Protein AF-A0A0B4F168-F1 (afdb_monomer)

Organism: Metarhizium anisopliae (strain ARSEF 549) (NCBI:txid3151832)

Solvent-accessible surface area (backbone atoms only — not comparable to full-atom values): 7656 Å² total; per-residue (Å²): 138,87,85,90,76,86,87,81,86,78,84,80,88,76,85,82,78,76,73,80,72,74,78,77,75,78,74,79,82,76,88,65,94,67,92,62,85,81,68,78,79,79,70,88,75,77,92,62,98,45,73,67,59,47,49,50,52,53,45,51,56,35,46,78,57,78,37,42,68,30,86,70,50,64,49,74,68,39,77,58,96,86,42,80,39,53,86,48,70,44,70,39,82,37,88,56,87,76,77,79,82,82,73,76,75,90,125

Mean predicted aligned error: 16.44 Å

Sequence (107 aa):
MDICRLFNSRSPSPGRATTATAATAANDPTDDDYTGATIPQLPPSPLFDTYNDLFAFLRNFHLSNGAAIVKASSSSRRDIGGIIQPSYIVFKCGRGPRRPSQSSGLR

Radius of gyration: 24.17 Å; Cα contacts (8 Å, |Δi|>4): 64; chains: 1; bounding box: 45×52×86 Å

pLDDT: mean 71.55, std 18.95, range [37.16, 92.31]

Structure (mmCIF, N/CA/C/O backbone):
data_AF-A0A0B4F168-F1
#
_entry.id   AF-A0A0B4F168-F1
#
loop_
_atom_site.group_PDB
_atom_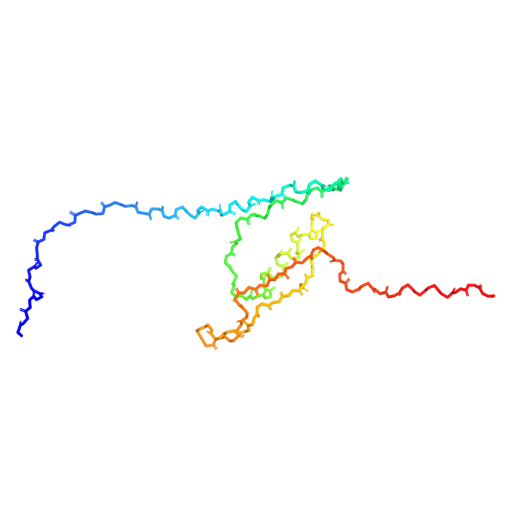site.id
_atom_site.type_symbol
_atom_site.label_atom_id
_atom_site.label_alt_id
_atom_site.label_comp_id
_atom_site.label_asym_id
_atom_site.label_entity_id
_atom_site.label_seq_id
_atom_site.pdbx_PDB_ins_code
_atom_site.Cartn_x
_atom_site.Cartn_y
_atom_site.Cartn_z
_atom_site.occupancy
_atom_site.B_iso_or_equiv
_atom_site.auth_seq_id
_atom_site.auth_comp_id
_atom_site.auth_asym_id
_atom_site.auth_atom_id
_atom_site.pdbx_PDB_model_num
ATOM 1 N N . MET A 1 1 ? 21.411 4.069 -51.255 1.00 37.44 1 MET A N 1
ATOM 2 C CA . MET A 1 1 ? 21.653 5.503 -51.504 1.00 37.44 1 MET A CA 1
ATOM 3 C C . MET A 1 1 ? 20.458 6.271 -50.960 1.00 37.44 1 MET A C 1
ATOM 5 O O . MET A 1 1 ? 19.330 5.964 -51.322 1.00 37.44 1 MET A O 1
ATOM 9 N N . ASP A 1 2 ? 20.745 7.139 -49.997 1.00 42.91 2 ASP A N 1
ATOM 10 C CA . ASP A 1 2 ? 19.906 7.738 -48.953 1.00 42.91 2 ASP A CA 1
ATOM 11 C C . ASP A 1 2 ? 18.687 8.573 -49.383 1.00 42.91 2 ASP A C 1
ATOM 13 O O . ASP A 1 2 ? 18.796 9.478 -50.204 1.00 42.91 2 ASP A O 1
ATOM 17 N N . ILE A 1 3 ? 17.550 8.350 -48.707 1.00 51.88 3 ILE A N 1
ATOM 18 C CA . ILE A 1 3 ? 16.282 9.101 -48.863 1.00 51.88 3 ILE A CA 1
ATOM 19 C C . ILE A 1 3 ? 16.059 10.079 -47.676 1.00 51.88 3 ILE A C 1
ATOM 21 O O . ILE A 1 3 ? 15.050 10.769 -47.573 1.00 51.88 3 ILE A O 1
ATOM 25 N N . CYS A 1 4 ? 17.018 10.206 -46.757 1.00 43.81 4 CYS A N 1
ATOM 26 C CA . CYS A 1 4 ? 16.775 10.792 -45.431 1.00 43.81 4 CYS A CA 1
ATOM 27 C C . CYS A 1 4 ? 17.026 12.310 -45.294 1.00 43.81 4 CYS A C 1
ATOM 29 O O . CYS A 1 4 ? 17.378 12.759 -44.204 1.00 43.81 4 CYS A O 1
ATOM 31 N N . ARG A 1 5 ? 16.885 13.135 -46.345 1.00 52.72 5 ARG A N 1
ATOM 32 C CA . ARG A 1 5 ? 17.271 14.567 -46.263 1.00 52.72 5 ARG A CA 1
ATOM 33 C C . ARG A 1 5 ? 16.283 15.633 -46.738 1.00 52.72 5 ARG A C 1
ATOM 35 O O . ARG A 1 5 ? 16.702 16.770 -46.926 1.00 52.72 5 ARG A O 1
ATOM 42 N N . LEU A 1 6 ? 14.979 15.369 -46.806 1.00 50.22 6 LEU A N 1
ATOM 43 C CA . LEU A 1 6 ? 14.006 16.464 -46.972 1.00 50.22 6 LEU A CA 1
ATOM 44 C C . LEU A 1 6 ? 13.433 16.936 -45.628 1.00 50.22 6 LEU A C 1
ATOM 46 O O . LEU A 1 6 ? 12.268 16.755 -45.292 1.00 50.22 6 LEU A O 1
ATOM 50 N N . PHE A 1 7 ? 14.320 17.546 -44.847 1.00 47.38 7 PHE A N 1
ATOM 51 C CA . PHE A 1 7 ? 14.026 18.253 -43.609 1.00 47.38 7 PHE A CA 1
ATOM 52 C C . PHE A 1 7 ? 13.508 19.657 -43.956 1.00 47.38 7 PHE A C 1
ATOM 54 O O . PHE A 1 7 ? 14.289 20.601 -44.019 1.00 47.38 7 PHE A O 1
ATOM 61 N N . ASN A 1 8 ? 12.211 19.815 -44.233 1.00 48.16 8 ASN A N 1
ATOM 62 C CA . ASN A 1 8 ? 11.550 21.111 -44.053 1.00 48.16 8 ASN A CA 1
ATOM 63 C C . ASN A 1 8 ? 10.024 20.988 -44.092 1.00 48.16 8 ASN A C 1
ATOM 65 O O . ASN A 1 8 ? 9.428 20.900 -45.162 1.00 48.16 8 ASN A O 1
ATOM 69 N N . SER A 1 9 ? 9.384 21.016 -42.924 1.00 46.62 9 SER A N 1
ATOM 70 C CA . SER A 1 9 ? 8.425 22.071 -42.559 1.00 46.62 9 SER A CA 1
ATOM 71 C C . SER A 1 9 ? 7.492 21.627 -41.426 1.00 46.62 9 SER A C 1
ATOM 73 O O . SER A 1 9 ? 6.979 20.514 -41.417 1.00 46.62 9 SER A O 1
ATOM 75 N N . ARG A 1 10 ? 7.238 22.582 -40.521 1.00 42.81 10 ARG A N 1
ATOM 76 C CA . ARG A 1 10 ? 6.176 22.641 -39.497 1.00 42.81 10 ARG A CA 1
ATOM 77 C C . ARG A 1 10 ? 6.378 21.911 -38.162 1.00 42.81 10 ARG A C 1
ATOM 79 O O . ARG A 1 10 ? 5.881 20.818 -37.926 1.00 42.81 10 ARG A O 1
ATOM 86 N N . SER A 1 11 ? 6.920 22.673 -37.211 1.00 51.44 11 SER A N 1
ATOM 87 C CA . SER A 1 11 ? 6.331 22.807 -35.865 1.00 51.44 11 SER A CA 1
ATOM 88 C C . SER A 1 11 ? 4.846 23.227 -35.978 1.00 51.44 11 SER A C 1
ATOM 90 O O . SER A 1 11 ? 4.503 23.936 -36.931 1.00 51.44 11 SER A O 1
ATOM 92 N N . PRO A 1 12 ? 3.957 22.832 -35.044 1.00 47.53 12 PRO A N 1
ATOM 93 C CA . PRO A 1 12 ? 3.929 23.476 -33.729 1.00 47.53 12 PRO A CA 1
ATOM 94 C C . PRO A 1 12 ? 3.723 22.508 -32.549 1.00 47.53 12 PRO A C 1
ATOM 96 O O . PRO A 1 12 ? 3.007 21.515 -32.631 1.00 47.53 12 PRO A O 1
ATOM 99 N N . SER A 1 13 ? 4.322 22.865 -31.411 1.00 48.28 13 SER A N 1
ATOM 100 C CA . SER A 1 13 ? 3.882 22.396 -30.093 1.00 48.28 13 SER A CA 1
ATOM 101 C C . SER A 1 13 ? 2.464 22.915 -29.826 1.00 48.28 13 SER A C 1
ATOM 103 O O . SER A 1 13 ? 2.160 24.055 -30.192 1.00 48.28 13 SER A O 1
ATOM 105 N N . PRO A 1 14 ? 1.602 22.121 -29.176 1.00 44.47 14 PRO A N 1
ATOM 106 C CA . PRO A 1 14 ? 1.186 22.585 -27.858 1.00 44.47 14 PRO A CA 1
ATOM 107 C C . PRO A 1 14 ? 1.037 21.452 -26.833 1.00 44.47 14 PRO A C 1
ATOM 109 O O . PRO A 1 14 ? 0.400 20.433 -27.077 1.00 44.47 14 PRO A O 1
ATOM 112 N N . GLY A 1 15 ? 1.611 21.693 -25.653 1.00 46.03 15 GLY A N 1
ATOM 113 C CA . GLY A 1 15 ? 1.111 21.267 -24.345 1.00 46.03 15 GLY A CA 1
ATOM 114 C C . GLY A 1 15 ? 0.482 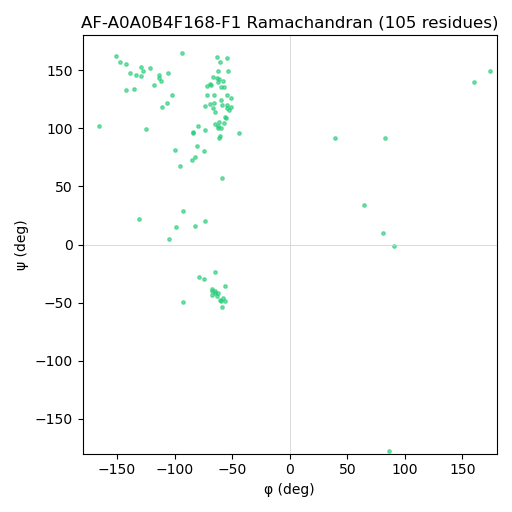19.879 -24.232 1.00 46.03 15 GLY A C 1
ATOM 115 O O . GLY A 1 15 ? -0.736 19.742 -24.273 1.00 46.03 15 GLY A O 1
ATOM 116 N N . ARG A 1 16 ? 1.291 18.873 -23.892 1.00 40.91 16 ARG A N 1
ATOM 117 C CA . ARG A 1 16 ? 0.787 17.724 -23.135 1.00 40.91 16 ARG A CA 1
ATOM 118 C C . ARG A 1 16 ? 1.160 17.924 -21.675 1.00 40.91 16 ARG A C 1
ATOM 120 O O . ARG A 1 16 ? 2.159 17.399 -21.192 1.00 40.91 16 ARG A O 1
ATOM 127 N N . ALA A 1 17 ? 0.351 18.720 -20.979 1.00 43.75 17 ALA A N 1
ATOM 128 C CA . ALA A 1 17 ? 0.210 18.541 -19.546 1.00 43.75 17 ALA A CA 1
ATOM 129 C C . ALA A 1 17 ? -0.312 17.114 -19.360 1.00 43.75 17 ALA A C 1
ATOM 131 O O . ALA A 1 17 ? -1.482 16.831 -19.605 1.00 43.75 17 ALA A O 1
ATOM 132 N N . THR A 1 18 ? 0.579 16.185 -19.027 1.00 43.66 18 THR A N 1
ATOM 133 C CA . THR A 1 18 ? 0.171 14.862 -18.569 1.00 43.66 18 THR A CA 1
ATOM 134 C C . THR A 1 18 ? -0.341 15.064 -17.152 1.00 43.66 18 THR A C 1
ATOM 136 O O . THR A 1 18 ? 0.386 14.874 -16.182 1.00 43.66 18 THR A O 1
ATOM 139 N N . THR A 1 19 ? -1.584 15.523 -17.021 1.00 38.25 19 THR A N 1
ATOM 140 C CA . THR A 1 19 ? -2.356 15.277 -15.811 1.00 38.25 19 THR A CA 1
ATOM 141 C C . THR A 1 19 ? -2.353 13.768 -15.635 1.00 38.25 19 THR A C 1
ATOM 143 O O . THR A 1 19 ? -2.921 13.030 -16.439 1.00 38.25 19 THR A O 1
ATOM 146 N N . ALA A 1 20 ? -1.618 13.301 -14.629 1.00 46.25 20 ALA A N 1
ATOM 147 C CA 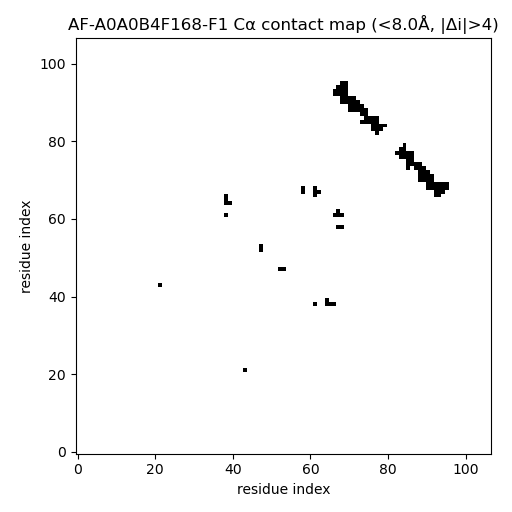. ALA A 1 20 ? -1.728 11.943 -14.147 1.00 46.25 20 ALA A CA 1
ATOM 148 C C . ALA A 1 20 ? -3.170 11.779 -13.659 1.00 46.25 20 ALA A C 1
ATOM 150 O O . ALA A 1 20 ? -3.512 12.159 -12.541 1.00 46.25 20 ALA A O 1
ATOM 151 N N . THR A 1 21 ? -4.041 11.293 -14.542 1.00 37.16 21 THR A N 1
ATOM 152 C CA . THR A 1 21 ? -5.345 10.769 -14.167 1.00 37.16 21 THR A CA 1
ATOM 153 C C . THR A 1 21 ? -5.069 9.665 -13.163 1.00 37.16 21 THR A C 1
ATOM 155 O O . THR A 1 21 ? -4.581 8.594 -13.525 1.00 37.16 21 THR A O 1
ATOM 158 N N . ALA A 1 22 ? -5.317 9.960 -11.887 1.00 44.41 22 ALA A N 1
ATOM 159 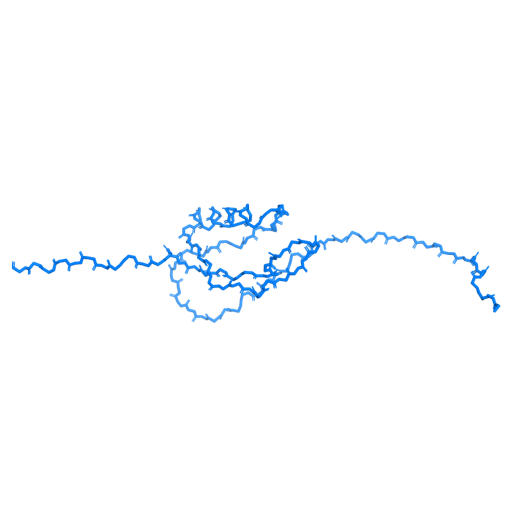C CA . ALA A 1 22 ? -5.412 8.945 -10.861 1.00 44.41 22 ALA A CA 1
ATOM 160 C C . ALA A 1 22 ? -6.396 7.897 -11.381 1.00 44.41 22 ALA A C 1
ATOM 162 O O . ALA A 1 22 ? -7.542 8.218 -11.697 1.00 44.41 22 ALA A O 1
ATOM 163 N N . ALA A 1 23 ? -5.921 6.667 -11.555 1.00 43.53 23 ALA A N 1
ATOM 164 C CA . ALA A 1 23 ? -6.786 5.557 -11.888 1.00 43.53 23 ALA A CA 1
ATOM 165 C C . ALA A 1 23 ? -7.758 5.387 -10.717 1.00 43.53 23 ALA A C 1
ATOM 167 O O . ALA A 1 23 ? -7.393 4.866 -9.662 1.00 43.53 23 ALA A O 1
ATOM 168 N N . THR A 1 24 ? -8.988 5.867 -10.887 1.00 40.50 24 THR A N 1
ATOM 169 C CA . THR A 1 24 ? -10.121 5.452 -10.071 1.00 40.50 24 THR A CA 1
ATOM 170 C C . THR A 1 24 ? -10.289 3.959 -10.315 1.00 40.50 24 THR A C 1
ATOM 172 O O . THR A 1 24 ? -10.937 3.541 -11.271 1.00 40.50 24 THR A O 1
ATOM 175 N N . ALA A 1 25 ? -9.642 3.141 -9.488 1.00 41.72 25 ALA A N 1
ATOM 176 C CA . ALA A 1 25 ? -10.034 1.755 -9.330 1.00 41.72 25 ALA A CA 1
ATOM 177 C C . ALA A 1 25 ? -11.460 1.794 -8.773 1.00 41.72 25 ALA A C 1
ATOM 179 O O . ALA A 1 25 ? -11.667 2.108 -7.602 1.00 41.72 25 ALA A O 1
ATOM 180 N N . ALA A 1 26 ? -12.443 1.596 -9.650 1.00 40.12 26 ALA A N 1
ATOM 181 C CA . ALA A 1 26 ? -13.814 1.363 -9.246 1.00 40.12 26 ALA A CA 1
ATOM 182 C C . ALA A 1 26 ? -13.805 0.078 -8.413 1.00 40.12 26 ALA A C 1
ATOM 184 O O . ALA A 1 26 ? -13.588 -1.009 -8.946 1.00 40.12 26 ALA A O 1
ATOM 185 N N . ASN A 1 27 ? -13.936 0.220 -7.096 1.00 51.69 27 ASN A N 1
ATOM 186 C CA . ASN A 1 27 ? -14.222 -0.912 -6.233 1.00 51.69 27 ASN A CA 1
ATOM 187 C C . ASN A 1 27 ? -15.619 -1.401 -6.629 1.00 51.69 27 ASN A C 1
ATOM 189 O O . ASN A 1 27 ? -16.584 -0.648 -6.507 1.00 51.69 27 ASN A O 1
ATOM 193 N N . ASP A 1 28 ? -15.697 -2.612 -7.177 1.00 40.50 28 ASP A N 1
ATOM 194 C CA . ASP A 1 28 ? -16.958 -3.315 -7.396 1.00 40.50 28 ASP A CA 1
ATOM 195 C C . ASP A 1 28 ? -17.655 -3.477 -6.033 1.00 40.50 28 ASP A C 1
ATOM 197 O O . ASP A 1 28 ? -17.043 -4.042 -5.121 1.00 40.50 28 ASP A O 1
ATOM 201 N N . PRO A 1 29 ? -18.874 -2.944 -5.836 1.00 49.34 29 PRO A N 1
ATOM 202 C CA . PRO A 1 29 ? -19.597 -3.087 -4.588 1.00 49.34 29 PRO A CA 1
ATOM 203 C C . PRO A 1 29 ? -20.292 -4.445 -4.618 1.00 49.34 29 PRO A C 1
ATOM 205 O O . PRO A 1 29 ? -21.495 -4.541 -4.855 1.00 49.34 29 PRO A O 1
ATOM 208 N N . THR A 1 30 ? -19.536 -5.523 -4.426 1.00 53.41 30 THR A N 1
ATOM 209 C CA . THR A 1 30 ? -20.168 -6.768 -4.008 1.00 53.41 30 THR A CA 1
ATOM 210 C C . THR A 1 30 ? -20.537 -6.584 -2.540 1.00 53.41 30 THR A C 1
ATOM 212 O O . THR A 1 30 ? -19.678 -6.642 -1.674 1.00 53.41 30 THR A O 1
ATOM 215 N N . ASP A 1 31 ? -21.805 -6.248 -2.321 1.00 52.44 31 ASP A N 1
ATOM 216 C CA . ASP A 1 31 ? -22.482 -5.978 -1.053 1.00 52.44 31 ASP A CA 1
ATOM 217 C C . ASP A 1 31 ? -22.114 -7.014 0.033 1.00 52.44 31 ASP A C 1
ATOM 219 O O . ASP A 1 31 ? -22.657 -8.120 0.087 1.00 52.44 31 ASP A O 1
ATOM 223 N N . ASP A 1 32 ? -21.137 -6.688 0.877 1.00 55.50 32 ASP A N 1
ATOM 224 C CA . ASP A 1 32 ? -20.984 -7.275 2.198 1.00 55.50 32 ASP A CA 1
ATOM 225 C C . ASP A 1 32 ? -21.401 -6.220 3.224 1.00 55.50 32 ASP A C 1
ATOM 227 O O . ASP A 1 32 ? -20.845 -5.124 3.237 1.00 55.50 32 ASP A O 1
ATOM 231 N N . ASP A 1 33 ? -22.398 -6.543 4.060 1.00 59.56 33 ASP A N 1
ATOM 232 C CA . ASP A 1 33 ? -22.912 -5.761 5.200 1.00 59.56 33 ASP A CA 1
ATOM 233 C C . ASP A 1 33 ? -21.812 -5.480 6.257 1.00 59.56 33 ASP A C 1
ATOM 235 O O . ASP A 1 33 ? -21.895 -5.851 7.433 1.00 59.56 33 ASP A O 1
ATOM 239 N N . TYR A 1 34 ? -20.713 -4.845 5.860 1.00 60.94 34 TYR A N 1
ATOM 240 C CA . TYR A 1 34 ? -19.605 -4.502 6.724 1.00 60.94 34 TYR A CA 1
ATOM 241 C C . TYR A 1 34 ? -19.924 -3.191 7.436 1.00 60.94 34 TYR A C 1
ATOM 243 O O . TYR A 1 34 ? -19.669 -2.096 6.942 1.00 60.94 34 TYR A O 1
ATOM 251 N N . THR A 1 35 ? -20.446 -3.294 8.658 1.00 62.03 35 THR A N 1
ATOM 252 C CA . THR A 1 35 ? -20.776 -2.149 9.530 1.00 62.03 35 THR A CA 1
ATOM 253 C C . THR A 1 35 ? -19.539 -1.467 10.150 1.00 62.03 35 THR A C 1
ATOM 255 O O . THR A 1 35 ? -19.631 -0.818 11.193 1.00 62.03 35 THR A O 1
ATOM 258 N N . GLY A 1 36 ? -18.348 -1.6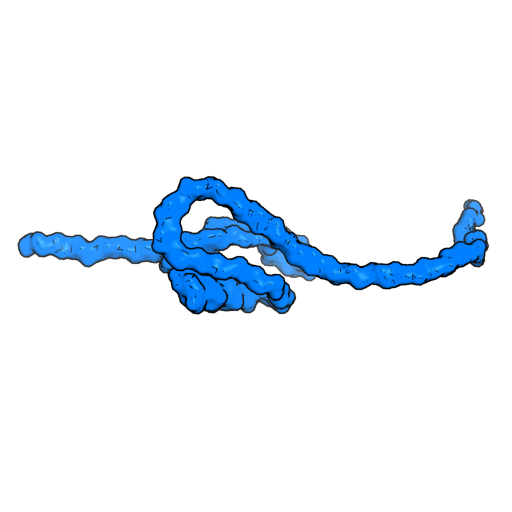55 9.575 1.00 67.50 36 GLY A N 1
ATOM 259 C CA . GLY A 1 36 ? -17.108 -1.049 10.056 1.00 67.50 36 GLY A CA 1
ATOM 260 C C . GLY A 1 36 ? -16.782 0.274 9.362 1.00 67.50 36 GLY A C 1
ATOM 261 O O . GLY A 1 36 ? -17.331 0.606 8.316 1.00 67.50 36 GLY A O 1
ATOM 262 N N . ALA A 1 37 ? -15.852 1.036 9.943 1.00 70.62 37 ALA A N 1
ATOM 263 C CA . ALA A 1 37 ? -15.391 2.287 9.350 1.00 70.62 37 ALA A CA 1
ATOM 264 C C . ALA A 1 37 ? -14.788 2.044 7.954 1.00 70.62 37 ALA A C 1
ATOM 266 O O . ALA A 1 37 ? -13.857 1.249 7.800 1.00 70.62 37 ALA A O 1
ATOM 267 N N . THR A 1 38 ? -15.313 2.741 6.946 1.00 80.69 38 THR A N 1
ATOM 268 C CA . THR A 1 38 ? -14.762 2.739 5.589 1.00 80.69 38 THR A CA 1
ATOM 269 C C . THR A 1 38 ? -13.382 3.392 5.599 1.00 80.69 38 THR A C 1
ATOM 271 O O . THR A 1 38 ? -13.236 4.545 6.002 1.00 80.69 38 THR A O 1
ATOM 274 N N . ILE A 1 39 ? -12.358 2.659 5.157 1.00 81.50 39 ILE A N 1
ATOM 275 C CA . ILE A 1 39 ? -10.998 3.195 5.034 1.00 81.50 39 ILE A CA 1
ATOM 276 C C . ILE A 1 39 ? -10.988 4.167 3.845 1.00 81.50 39 ILE A C 1
ATOM 278 O O . ILE A 1 39 ? -11.426 3.781 2.757 1.00 81.50 39 ILE A O 1
ATOM 282 N N . PRO A 1 40 ? -10.495 5.406 4.006 1.00 85.31 40 PRO A N 1
ATOM 283 C CA . PRO A 1 40 ? -10.433 6.356 2.905 1.00 85.31 40 PRO A CA 1
ATOM 284 C C . PRO A 1 40 ? -9.529 5.843 1.781 1.00 85.31 40 PRO A C 1
ATOM 286 O O . PRO A 1 40 ? -8.541 5.141 2.015 1.00 85.31 40 PRO A O 1
ATOM 289 N N . GLN A 1 41 ? -9.853 6.230 0.547 1.00 84.31 41 GLN A N 1
ATOM 290 C CA . GLN A 1 41 ? -9.010 5.923 -0.603 1.00 84.31 41 GLN A CA 1
ATOM 291 C C . GLN A 1 41 ? -7.629 6.562 -0.426 1.00 84.31 41 GLN A C 1
ATOM 293 O O . GLN A 1 41 ? -7.502 7.672 0.098 1.00 84.31 41 GLN A O 1
ATOM 298 N N . LEU A 1 42 ? -6.586 5.850 -0.858 1.00 83.75 42 LEU A N 1
ATOM 299 C CA . LEU A 1 42 ? -5.231 6.368 -0.755 1.00 83.75 42 LEU A CA 1
ATOM 300 C C . LEU A 1 42 ? -5.088 7.650 -1.580 1.00 83.75 42 LEU A C 1
ATOM 302 O O . LEU A 1 42 ? -5.578 7.705 -2.714 1.00 83.75 42 LEU A O 1
ATOM 306 N N . PRO A 1 43 ? -4.370 8.656 -1.055 1.00 82.75 43 PRO A N 1
ATOM 307 C CA . PRO A 1 43 ? -3.963 9.781 -1.876 1.00 82.75 43 PRO A CA 1
ATOM 308 C C . PRO A 1 43 ? -3.067 9.280 -3.023 1.00 82.75 43 PRO A C 1
ATOM 310 O O . PRO A 1 43 ? -2.441 8.220 -2.888 1.00 82.75 43 PRO A O 1
ATOM 313 N N . PRO A 1 44 ? -2.965 10.022 -4.142 1.00 82.06 44 PRO A N 1
ATOM 314 C CA . PRO A 1 44 ? -2.001 9.706 -5.191 1.00 82.06 44 PRO A CA 1
ATOM 315 C C . PRO A 1 44 ? -0.611 9.584 -4.559 1.00 82.06 44 PRO A C 1
ATOM 317 O O . PRO A 1 44 ? -0.105 10.526 -3.948 1.00 82.06 44 PRO A O 1
ATOM 320 N N . SER A 1 45 ? -0.043 8.380 -4.623 1.00 74.12 45 SER A N 1
ATOM 321 C CA . SER A 1 45 ? 1.156 8.046 -3.865 1.00 74.12 45 SER A CA 1
ATOM 322 C C . SER A 1 45 ? 2.363 8.817 -4.399 1.00 74.12 45 SER A C 1
ATOM 324 O O . SER A 1 45 ? 2.547 8.865 -5.620 1.00 74.12 45 SER A O 1
ATOM 326 N N . PRO A 1 46 ? 3.223 9.359 -3.524 1.00 80.50 46 PRO A N 1
ATOM 327 C CA . PRO A 1 46 ? 4.521 9.861 -3.948 1.00 80.50 46 PRO A CA 1
ATOM 328 C C . PRO A 1 46 ? 5.379 8.717 -4.514 1.00 80.50 46 PRO A C 1
ATOM 330 O O . PRO A 1 46 ? 5.105 7.536 -4.283 1.00 80.50 46 PRO A O 1
ATOM 333 N N . LEU A 1 47 ? 6.415 9.067 -5.277 1.00 88.44 47 LEU A N 1
ATOM 334 C CA . LEU A 1 47 ? 7.421 8.097 -5.703 1.00 88.44 47 LEU A CA 1
ATOM 335 C C . LEU A 1 47 ? 8.290 7.718 -4.499 1.00 88.44 47 LEU A C 1
ATOM 337 O O . LEU A 1 47 ? 8.684 8.585 -3.722 1.00 88.44 47 LEU A O 1
ATOM 341 N N . PHE A 1 48 ? 8.574 6.426 -4.356 1.00 87.88 48 PHE A N 1
ATOM 342 C CA . PHE A 1 48 ? 9.438 5.887 -3.310 1.00 87.88 48 PHE A CA 1
ATOM 343 C C . PHE A 1 48 ? 10.648 5.216 -3.952 1.00 87.88 48 PHE A C 1
ATOM 345 O O . PHE A 1 48 ? 10.489 4.465 -4.916 1.00 87.88 48 PHE A O 1
ATOM 352 N N . ASP A 1 49 ? 11.832 5.445 -3.386 1.00 86.00 49 ASP A N 1
ATOM 353 C CA . ASP A 1 49 ? 13.083 4.867 -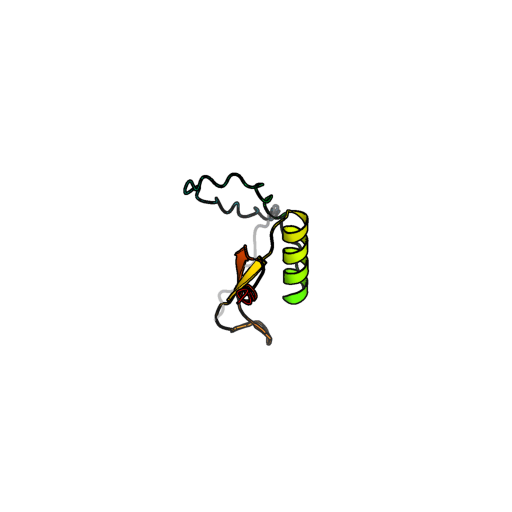3.888 1.00 86.00 49 ASP A CA 1
ATOM 354 C C . ASP A 1 49 ? 13.203 3.376 -3.552 1.00 86.00 49 ASP A C 1
ATOM 356 O O . ASP A 1 49 ? 13.809 2.607 -4.300 1.00 86.00 49 ASP A O 1
ATOM 360 N N . THR A 1 50 ? 12.604 2.942 -2.436 1.00 86.06 50 THR A N 1
ATOM 361 C CA . THR A 1 50 ? 12.634 1.543 -2.008 1.00 86.06 50 THR A CA 1
ATOM 362 C C . THR A 1 50 ? 11.252 0.986 -1.689 1.00 86.06 50 THR A C 1
ATOM 364 O O . THR A 1 50 ? 10.334 1.679 -1.243 1.00 86.06 50 THR A O 1
ATOM 367 N N . TYR A 1 51 ? 11.122 -0.333 -1.849 1.00 85.88 51 TYR A N 1
ATOM 368 C CA . TYR A 1 51 ? 9.938 -1.074 -1.413 1.00 85.88 51 TYR A CA 1
ATOM 369 C C . TYR A 1 51 ? 9.639 -0.888 0.085 1.00 85.88 51 TYR A C 1
ATOM 371 O O . TYR A 1 51 ? 8.473 -0.850 0.479 1.00 85.88 51 TYR A O 1
ATOM 379 N N . ASN A 1 52 ? 10.671 -0.790 0.927 1.00 89.19 52 ASN A N 1
ATOM 380 C CA . ASN A 1 52 ? 10.489 -0.674 2.373 1.00 89.19 52 ASN A CA 1
ATOM 381 C C . ASN A 1 52 ? 9.845 0.664 2.750 1.00 89.19 52 ASN A C 1
ATOM 383 O O . ASN A 1 52 ? 8.964 0.679 3.609 1.00 89.19 52 ASN A O 1
ATOM 387 N N . ASP A 1 53 ? 10.221 1.748 2.070 1.00 90.69 53 ASP A N 1
ATOM 388 C CA . ASP A 1 53 ? 9.651 3.079 2.303 1.00 90.69 53 ASP A CA 1
ATOM 389 C C . ASP A 1 53 ? 8.185 3.132 1.872 1.00 90.69 53 ASP A C 1
ATOM 391 O O . ASP A 1 53 ? 7.323 3.581 2.632 1.00 90.69 53 ASP A O 1
ATOM 395 N N . LEU A 1 54 ? 7.880 2.558 0.702 1.00 90.06 54 LEU A N 1
ATOM 396 C CA . LEU A 1 54 ? 6.505 2.368 0.242 1.00 90.06 54 LEU A CA 1
ATOM 397 C C . LEU A 1 54 ? 5.690 1.565 1.267 1.00 90.06 54 LEU A C 1
ATOM 399 O O . LEU A 1 54 ? 4.585 1.958 1.641 1.00 90.06 54 LEU A O 1
ATOM 403 N N . PHE A 1 55 ? 6.226 0.441 1.746 1.00 90.00 55 PHE A N 1
ATOM 404 C CA . PHE A 1 55 ? 5.526 -0.404 2.709 1.00 90.00 55 PHE A CA 1
ATOM 405 C C . PHE A 1 55 ? 5.302 0.309 4.048 1.00 90.00 55 PHE A C 1
ATOM 407 O O . PHE A 1 55 ? 4.220 0.190 4.623 1.00 90.00 55 PHE A O 1
ATOM 414 N N . ALA A 1 56 ? 6.282 1.071 4.534 1.00 91.81 56 ALA A N 1
ATOM 415 C CA . ALA A 1 56 ? 6.158 1.853 5.759 1.00 91.81 56 ALA A CA 1
ATOM 416 C C . ALA A 1 56 ? 5.066 2.926 5.637 1.00 91.81 56 ALA A C 1
ATOM 418 O O . ALA A 1 56 ? 4.226 3.041 6.533 1.00 91.81 56 ALA A O 1
ATOM 419 N N . PHE A 1 57 ? 5.022 3.650 4.514 1.00 92.31 57 PHE A N 1
ATOM 420 C CA . PHE A 1 57 ? 3.969 4.624 4.22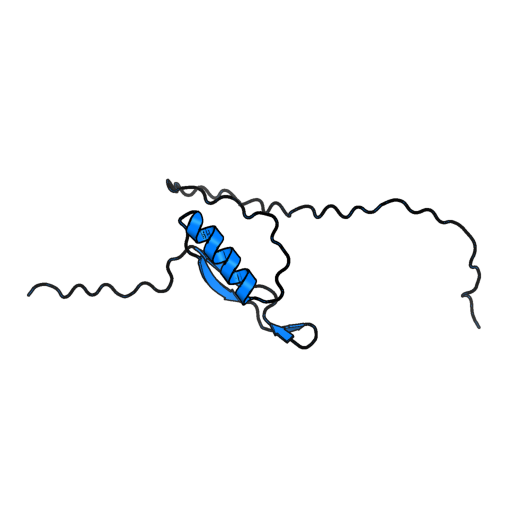7 1.00 92.31 57 PHE A CA 1
ATOM 421 C C . PHE A 1 57 ? 2.583 3.973 4.218 1.00 92.31 57 PHE A C 1
ATOM 423 O O . PHE A 1 57 ? 1.695 4.393 4.963 1.00 92.31 57 PHE A O 1
ATOM 430 N N . LEU A 1 58 ? 2.414 2.908 3.426 1.00 91.00 58 LEU A N 1
ATOM 431 C CA . LEU A 1 58 ? 1.145 2.188 3.324 1.00 91.00 58 LEU A CA 1
ATOM 432 C C . LEU A 1 58 ? 0.703 1.675 4.694 1.00 91.00 58 LEU A C 1
ATOM 434 O O . LEU A 1 58 ? -0.449 1.854 5.082 1.00 91.00 58 LEU A O 1
ATOM 438 N N . ARG A 1 59 ? 1.617 1.071 5.455 1.00 90.50 59 ARG A N 1
ATOM 439 C CA . ARG A 1 59 ? 1.323 0.551 6.789 1.00 90.50 59 ARG A CA 1
ATOM 440 C C . ARG A 1 59 ? 0.847 1.656 7.724 1.00 90.50 59 ARG A C 1
ATOM 442 O O . ARG A 1 59 ? -0.175 1.473 8.375 1.00 90.50 59 ARG A O 1
ATOM 449 N N . ASN A 1 60 ? 1.545 2.786 7.778 1.00 91.44 60 ASN A N 1
ATOM 450 C CA . ASN A 1 60 ? 1.184 3.891 8.664 1.00 91.44 60 ASN A CA 1
ATOM 451 C C . ASN A 1 60 ? -0.172 4.505 8.295 1.00 91.44 60 ASN A C 1
ATOM 453 O O . ASN A 1 60 ? -0.982 4.735 9.189 1.00 91.44 60 ASN A O 1
ATOM 457 N N . PHE A 1 61 ? -0.450 4.686 7.000 1.00 91.12 61 PHE A N 1
ATOM 458 C CA . PHE A 1 61 ? -1.741 5.184 6.521 1.00 91.12 61 PHE A CA 1
ATOM 459 C C . PHE A 1 61 ? -2.898 4.263 6.916 1.00 91.12 61 PHE A C 1
ATOM 461 O O . PHE A 1 61 ? -3.915 4.718 7.429 1.00 91.12 61 PHE A O 1
ATOM 468 N N . HIS A 1 62 ? -2.766 2.954 6.704 1.00 90.12 62 HIS A N 1
ATOM 469 C CA . HIS A 1 62 ? -3.842 2.035 7.072 1.00 90.12 62 HIS A CA 1
ATOM 470 C C . HIS A 1 62 ? -4.005 1.979 8.594 1.00 90.12 62 HIS A C 1
ATOM 472 O O . HIS A 1 62 ? -5.134 2.018 9.079 1.00 90.12 62 HIS A O 1
ATOM 478 N N . LEU A 1 63 ? -2.899 1.978 9.351 1.00 89.44 63 LEU A N 1
ATOM 479 C CA . LEU A 1 63 ? -2.934 1.942 10.815 1.00 89.44 63 LEU A CA 1
ATOM 480 C C . LEU A 1 63 ? -3.627 3.169 11.411 1.00 89.44 63 LEU A C 1
ATOM 482 O O . LEU A 1 63 ? -4.434 3.006 12.325 1.00 89.44 63 LEU A O 1
ATOM 486 N N . SER A 1 64 ? -3.371 4.373 10.888 1.00 90.50 64 SER A N 1
ATOM 487 C CA . SER A 1 64 ? -4.054 5.594 11.342 1.00 90.50 64 SER A CA 1
ATOM 488 C C . SER A 1 64 ? -5.555 5.581 11.046 1.00 90.50 64 SER A C 1
ATOM 490 O O . SER A 1 64 ? -6.315 6.254 11.731 1.00 90.50 64 SER A O 1
ATOM 492 N N . ASN A 1 65 ? -5.980 4.791 10.058 1.00 88.81 65 ASN A N 1
ATOM 493 C CA . ASN A 1 65 ? -7.378 4.589 9.680 1.00 88.81 65 ASN A CA 1
ATOM 494 C C . ASN A 1 65 ? -7.977 3.293 10.268 1.00 88.81 65 ASN A C 1
ATOM 496 O O . ASN A 1 65 ? -9.029 2.836 9.831 1.00 88.81 65 ASN A O 1
ATOM 500 N N . GLY A 1 66 ? -7.313 2.679 11.256 1.00 87.00 66 GLY A N 1
ATOM 501 C CA . GLY A 1 66 ? -7.834 1.518 11.987 1.00 87.00 66 GLY A CA 1
ATOM 502 C C . GLY A 1 66 ? -7.661 0.167 11.286 1.00 87.00 66 GLY A C 1
ATOM 503 O O . GLY A 1 66 ? -8.188 -0.841 11.758 1.00 87.00 66 GLY A O 1
ATOM 504 N N . ALA A 1 67 ? -6.892 0.109 10.201 1.00 88.06 67 ALA A N 1
ATOM 505 C CA . ALA A 1 67 ? -6.633 -1.100 9.434 1.00 88.06 67 ALA A CA 1
ATOM 506 C C . ALA A 1 67 ? -5.168 -1.542 9.524 1.00 88.06 67 ALA A C 1
ATOM 508 O O . ALA A 1 67 ? -4.238 -0.746 9.579 1.00 88.06 67 ALA A O 1
ATOM 509 N N . ALA A 1 68 ? -4.939 -2.849 9.506 1.00 89.88 68 ALA A N 1
ATOM 510 C CA . ALA A 1 68 ? -3.599 -3.412 9.386 1.00 89.88 68 ALA A CA 1
ATOM 511 C C . ALA A 1 68 ? -3.478 -4.103 8.031 1.00 89.88 68 ALA A C 1
ATOM 513 O O . ALA A 1 68 ? -4.427 -4.750 7.596 1.00 89.88 68 ALA A O 1
ATOM 514 N N . ILE A 1 69 ? -2.322 -3.979 7.380 1.00 90.00 69 ILE A N 1
ATOM 515 C CA . ILE A 1 69 ? -2.046 -4.627 6.096 1.00 90.00 69 ILE A CA 1
ATOM 516 C C . ILE A 1 69 ? -0.962 -5.689 6.246 1.00 90.00 69 ILE A C 1
ATOM 518 O O . ILE A 1 69 ? 0.010 -5.522 6.986 1.00 90.00 69 ILE A O 1
ATOM 522 N N . VAL A 1 70 ? -1.117 -6.778 5.502 1.00 89.88 70 VAL A N 1
ATOM 523 C CA . VAL A 1 70 ? -0.154 -7.876 5.406 1.00 89.88 70 VAL A CA 1
ATOM 524 C C . VAL A 1 70 ? 0.137 -8.193 3.954 1.00 89.88 70 VAL A C 1
ATOM 526 O O . VAL A 1 70 ? -0.746 -8.119 3.098 1.00 89.88 70 VAL A O 1
ATOM 529 N N . LYS A 1 71 ? 1.384 -8.571 3.668 1.00 90.62 71 LYS A N 1
ATOM 530 C CA . LYS A 1 71 ? 1.767 -9.054 2.343 1.00 90.62 71 LYS A CA 1
ATOM 531 C C . LYS A 1 71 ? 1.066 -10.387 2.082 1.00 90.62 71 LYS A C 1
ATOM 533 O O . LYS A 1 71 ? 1.320 -11.356 2.790 1.00 90.62 71 LYS A O 1
ATOM 538 N N . ALA A 1 72 ? 0.207 -10.427 1.069 1.00 88.25 72 ALA A N 1
ATOM 539 C CA . ALA A 1 72 ? -0.526 -11.628 0.688 1.00 88.25 72 ALA A CA 1
ATOM 540 C C . ALA A 1 72 ? 0.220 -12.416 -0.391 1.00 88.25 72 ALA A C 1
ATOM 542 O O . ALA A 1 72 ? 0.440 -13.615 -0.250 1.00 88.25 72 ALA A O 1
ATOM 543 N N . SER A 1 73 ? 0.650 -11.739 -1.453 1.00 88.06 73 SER A N 1
ATOM 544 C CA . SER A 1 73 ? 1.436 -12.351 -2.521 1.00 88.06 73 SER A CA 1
ATOM 545 C C . SER A 1 73 ? 2.356 -11.326 -3.173 1.00 88.06 73 SER A C 1
ATOM 547 O O . SER A 1 73 ? 2.197 -10.115 -3.022 1.00 88.06 73 SER A O 1
ATOM 549 N N . SER A 1 74 ? 3.363 -11.813 -3.887 1.00 91.12 74 SER A N 1
ATOM 550 C CA . SER A 1 74 ? 4.182 -10.992 -4.772 1.00 91.12 74 SER A CA 1
ATOM 551 C C . SER A 1 74 ? 4.352 -11.697 -6.097 1.00 91.12 74 SER A C 1
ATOM 553 O O . SER A 1 74 ? 4.470 -12.921 -6.135 1.00 91.12 74 SER A O 1
ATOM 555 N N . SER A 1 75 ? 4.409 -10.908 -7.161 1.00 91.00 75 SER A N 1
ATOM 556 C CA . SER A 1 75 ? 4.825 -11.382 -8.476 1.00 91.00 75 SER A CA 1
ATOM 557 C C . SER A 1 75 ? 6.193 -12.070 -8.439 1.00 91.00 75 SER A C 1
ATOM 559 O O . SER A 1 75 ? 6.999 -11.868 -7.522 1.00 91.00 75 SER A O 1
ATOM 561 N N . SER A 1 76 ? 6.455 -12.877 -9.469 1.00 91.81 76 SER A N 1
ATOM 562 C CA . SER A 1 76 ? 7.794 -13.413 -9.702 1.00 91.81 76 SER A CA 1
ATOM 563 C C . SER A 1 76 ? 8.796 -12.272 -9.871 1.00 91.81 76 SER A C 1
ATOM 565 O O . SER A 1 76 ? 8.482 -11.246 -10.483 1.00 91.81 76 SER A O 1
ATOM 567 N N . ARG A 1 77 ? 9.997 -12.450 -9.317 1.00 91.38 77 ARG A N 1
ATOM 568 C CA . ARG A 1 77 ? 11.051 -11.438 -9.385 1.00 91.38 77 ARG A CA 1
ATOM 569 C C . ARG A 1 77 ? 11.555 -11.321 -10.817 1.00 91.38 77 ARG A C 1
ATOM 571 O O . ARG A 1 77 ? 11.746 -12.327 -11.498 1.00 91.38 77 ARG A O 1
ATOM 578 N N . ARG A 1 78 ? 11.778 -10.090 -11.256 1.00 87.31 78 ARG A N 1
ATOM 579 C CA . ARG A 1 78 ? 12.333 -9.765 -12.567 1.00 87.31 78 ARG A CA 1
ATOM 580 C C . ARG A 1 78 ? 13.518 -8.840 -12.370 1.00 87.31 78 ARG A C 1
ATOM 582 O O . ARG A 1 78 ? 13.542 -8.071 -11.412 1.00 87.31 78 ARG A O 1
ATOM 589 N N . ASP A 1 79 ? 14.486 -8.941 -13.267 1.00 90.50 79 ASP A N 1
ATOM 590 C CA . ASP A 1 79 ? 15.526 -7.931 -13.376 1.00 90.50 79 ASP A CA 1
ATOM 591 C C . ASP A 1 79 ? 14.920 -6.681 -14.025 1.00 90.50 79 ASP A C 1
ATOM 593 O O . ASP A 1 79 ? 14.379 -6.740 -15.133 1.00 90.50 79 ASP A O 1
ATOM 597 N N . ILE A 1 80 ? 14.944 -5.573 -13.292 1.00 83.12 80 ILE A N 1
ATOM 598 C CA . ILE A 1 80 ? 14.510 -4.262 -13.758 1.00 83.12 80 ILE A CA 1
ATOM 599 C C . ILE A 1 80 ? 15.685 -3.316 -13.528 1.00 83.12 80 ILE A C 1
ATOM 601 O O . ILE A 1 80 ? 15.909 -2.857 -12.411 1.00 83.12 80 ILE A O 1
ATOM 605 N N . GLY A 1 81 ? 16.457 -3.050 -14.583 1.00 84.12 81 GLY A N 1
ATOM 606 C CA . GLY A 1 81 ? 17.594 -2.128 -14.513 1.00 84.12 81 GLY A CA 1
ATOM 607 C C . GLY A 1 81 ? 18.723 -2.586 -13.580 1.00 84.12 81 GLY A C 1
ATOM 608 O O . GLY A 1 81 ? 19.349 -1.745 -12.944 1.00 84.12 81 GLY A O 1
ATOM 609 N N . GLY A 1 82 ? 18.972 -3.896 -13.467 1.00 87.50 82 GLY A N 1
ATOM 610 C CA . GLY A 1 82 ? 20.012 -4.483 -12.615 1.00 87.50 82 GLY A CA 1
ATOM 611 C C . GLY A 1 82 ? 19.545 -4.828 -11.198 1.00 87.50 82 GLY A C 1
ATOM 612 O O . GLY A 1 82 ? 20.328 -5.352 -10.405 1.00 87.50 82 GLY A O 1
ATOM 613 N N . ILE A 1 83 ? 18.279 -4.555 -10.860 1.00 84.75 83 ILE A N 1
ATOM 614 C CA . ILE A 1 83 ? 17.692 -4.849 -9.550 1.00 84.75 83 ILE A CA 1
ATOM 615 C C . ILE A 1 83 ? 16.659 -5.964 -9.704 1.00 84.75 83 ILE A C 1
ATOM 617 O O . ILE A 1 83 ? 15.641 -5.812 -10.381 1.00 84.75 83 ILE A O 1
ATOM 621 N N . ILE A 1 84 ? 16.902 -7.089 -9.028 1.00 88.38 84 ILE A N 1
ATOM 622 C CA . ILE A 1 84 ? 15.981 -8.229 -9.006 1.00 88.38 84 ILE A CA 1
ATOM 623 C C . ILE A 1 84 ? 14.855 -7.946 -8.006 1.00 88.38 84 ILE A C 1
ATOM 625 O O . ILE A 1 84 ? 15.022 -8.119 -6.796 1.00 88.38 84 ILE A O 1
ATOM 629 N N . GLN A 1 85 ? 13.683 -7.559 -8.508 1.00 86.44 85 GLN A N 1
ATOM 630 C CA . GLN A 1 85 ? 12.534 -7.192 -7.678 1.00 86.44 85 GLN A CA 1
ATOM 631 C C . GLN A 1 85 ? 11.193 -7.655 -8.274 1.00 86.44 85 GLN A C 1
ATOM 633 O O . GLN A 1 85 ? 11.091 -7.900 -9.477 1.00 86.44 85 GLN A O 1
ATOM 638 N N . PRO A 1 86 ? 10.150 -7.853 -7.447 1.00 88.44 86 PRO A N 1
ATOM 639 C CA . PRO A 1 86 ? 8.799 -8.089 -7.953 1.00 88.44 86 PRO A CA 1
ATOM 640 C C . PRO A 1 86 ? 8.260 -6.831 -8.652 1.00 88.44 86 PRO A C 1
ATOM 642 O O . PRO A 1 86 ? 8.497 -5.719 -8.191 1.00 88.44 86 PRO A O 1
ATOM 645 N N . SER A 1 87 ? 7.493 -7.003 -9.730 1.00 87.88 87 SER A N 1
ATOM 646 C CA . SER A 1 87 ? 6.836 -5.887 -10.429 1.00 87.88 87 SER A CA 1
ATOM 647 C C . SER A 1 87 ? 5.570 -5.398 -9.723 1.00 87.88 87 SER A C 1
ATOM 649 O O . SER A 1 87 ? 5.201 -4.236 -9.843 1.00 87.88 87 SER A O 1
ATOM 651 N N . TYR A 1 88 ? 4.902 -6.281 -8.980 1.00 88.56 88 TYR A N 1
ATOM 652 C CA . TYR A 1 88 ? 3.782 -5.936 -8.107 1.00 88.56 88 TYR A CA 1
ATOM 653 C C . TYR A 1 88 ? 3.725 -6.827 -6.862 1.00 88.56 88 TYR A C 1
ATOM 655 O O . TYR A 1 88 ? 4.230 -7.963 -6.845 1.00 88.56 88 TYR A O 1
ATOM 663 N N . ILE A 1 89 ? 3.075 -6.303 -5.823 1.00 91.56 89 ILE A N 1
ATOM 664 C CA . ILE A 1 89 ? 2.834 -6.955 -4.535 1.00 91.56 89 ILE A CA 1
ATOM 665 C C . ILE A 1 89 ? 1.380 -6.699 -4.144 1.00 91.56 89 ILE A C 1
ATOM 667 O O . ILE A 1 89 ? 0.900 -5.575 -4.250 1.00 91.56 89 ILE A O 1
ATOM 671 N N . VAL A 1 90 ? 0.687 -7.745 -3.696 1.00 91.25 90 VAL A N 1
ATOM 672 C CA . VAL A 1 90 ? -0.697 -7.659 -3.225 1.00 91.25 90 VAL A CA 1
ATOM 673 C C . VAL A 1 90 ? -0.699 -7.671 -1.704 1.00 91.25 90 VAL A C 1
ATOM 675 O O . VAL A 1 90 ? -0.126 -8.570 -1.075 1.00 91.25 90 VAL A O 1
ATOM 678 N N . PHE A 1 91 ? -1.378 -6.692 -1.118 1.00 89.88 91 PHE A N 1
ATOM 679 C CA . PHE A 1 91 ? -1.632 -6.621 0.314 1.00 89.88 91 PHE A CA 1
ATOM 680 C C . PHE A 1 91 ? -3.088 -6.968 0.608 1.00 89.88 91 PHE A C 1
ATOM 682 O O . PHE A 1 91 ? -3.978 -6.693 -0.192 1.00 89.88 91 PHE A O 1
ATOM 689 N N . LYS A 1 92 ? -3.321 -7.582 1.764 1.00 89.44 92 LYS A N 1
ATOM 690 C CA . LYS A 1 92 ? -4.661 -7.815 2.309 1.00 89.44 92 LYS A CA 1
ATOM 691 C C . LYS A 1 92 ? -4.768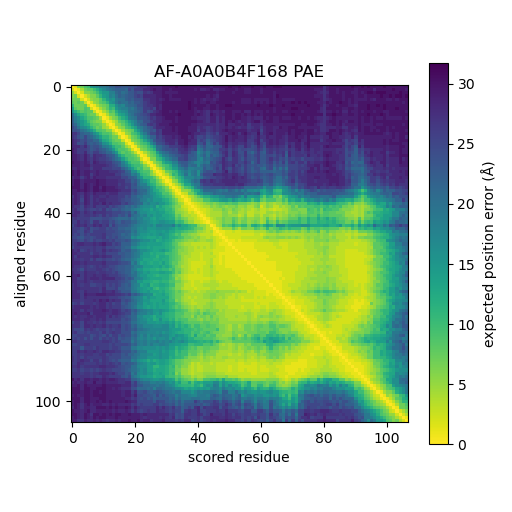 -7.162 3.677 1.00 89.44 92 LYS A C 1
ATOM 693 O O . LYS A 1 92 ? -3.769 -7.065 4.394 1.00 89.44 92 LYS A O 1
ATOM 698 N N . CYS A 1 93 ? -5.977 -6.762 4.051 1.00 85.44 93 CYS A N 1
ATOM 699 C CA . CYS A 1 93 ? -6.259 -6.339 5.414 1.00 85.44 93 CYS A CA 1
ATOM 700 C C . CYS A 1 93 ? -6.115 -7.537 6.368 1.00 85.44 93 CYS A C 1
ATOM 702 O O . CYS A 1 93 ? -6.674 -8.607 6.135 1.00 85.44 93 CYS A O 1
ATOM 704 N N . GLY A 1 94 ? -5.339 -7.378 7.436 1.00 81.81 94 GLY A N 1
ATOM 705 C CA . GLY A 1 94 ? -5.097 -8.410 8.438 1.00 81.81 94 GLY A CA 1
ATOM 706 C C . GLY A 1 94 ? -4.052 -7.984 9.468 1.00 81.81 94 GLY A C 1
ATOM 707 O O . GLY A 1 94 ? -3.123 -7.244 9.161 1.00 81.81 94 GLY A O 1
ATOM 708 N N . ARG A 1 95 ? -4.169 -8.478 10.707 1.00 72.19 95 ARG A N 1
ATOM 709 C CA . ARG A 1 95 ? -3.208 -8.200 11.800 1.00 72.19 95 ARG A CA 1
ATOM 710 C C . ARG A 1 95 ? -1.947 -9.081 11.769 1.00 72.19 95 ARG A C 1
ATOM 712 O O . ARG A 1 95 ? -1.236 -9.159 1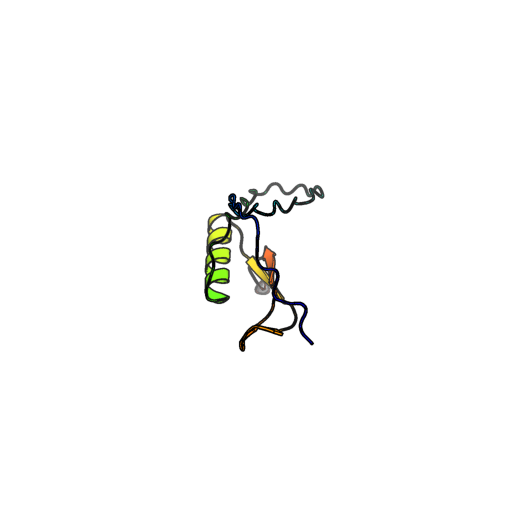2.766 1.00 72.19 95 ARG A O 1
ATOM 719 N N . GLY A 1 96 ? -1.658 -9.745 10.651 1.00 69.62 96 GLY A N 1
ATOM 720 C CA . GLY A 1 96 ? -0.587 -10.744 10.574 1.00 69.62 96 GLY A CA 1
ATOM 721 C C . GLY A 1 96 ? -1.043 -12.142 10.996 1.00 69.62 96 GLY A C 1
ATOM 722 O O . GLY A 1 96 ? -2.224 -12.348 11.290 1.00 69.62 96 GLY A O 1
ATOM 723 N N . PRO A 1 97 ? -0.120 -13.120 11.006 1.00 65.50 97 PRO A N 1
ATOM 724 C CA . PRO A 1 97 ? -0.393 -14.448 11.536 1.00 65.50 97 PRO A CA 1
ATOM 725 C C . PRO A 1 97 ? -0.908 -14.330 12.972 1.00 65.50 97 PRO A C 1
ATOM 727 O O . PRO A 1 97 ? -0.249 -13.780 13.857 1.00 65.50 97 PRO A O 1
ATOM 730 N N . ARG A 1 98 ? -2.129 -14.819 13.192 1.00 63.78 98 ARG A N 1
ATOM 731 C CA . ARG A 1 98 ? -2.772 -14.789 14.501 1.00 63.78 98 ARG A CA 1
ATOM 732 C C . ARG A 1 98 ? -2.016 -15.755 15.410 1.00 63.78 98 ARG A C 1
ATOM 734 O O . ARG A 1 98 ? -1.929 -16.942 15.103 1.00 63.78 98 ARG A O 1
ATOM 741 N N . ARG A 1 99 ? -1.463 -15.255 16.521 1.00 63.97 99 ARG A N 1
ATOM 742 C CA . ARG A 1 99 ? -0.892 -16.122 17.562 1.00 63.97 99 ARG A CA 1
ATOM 743 C C . ARG A 1 99 ? -1.983 -17.122 17.977 1.00 63.97 99 ARG A C 1
ATOM 745 O O . ARG A 1 99 ? -3.100 -16.671 18.253 1.00 63.97 99 ARG A O 1
ATOM 752 N N . PRO A 1 100 ? -1.713 -18.440 17.992 1.00 67.94 100 PRO A N 1
ATOM 753 C CA . PRO A 1 100 ? -2.704 -19.403 18.446 1.00 67.94 100 PRO A CA 1
ATOM 754 C C . PRO A 1 100 ? -3.130 -19.044 19.871 1.00 67.94 100 PRO A C 1
ATOM 756 O O . PRO A 1 100 ? -2.296 -18.691 20.709 1.00 67.94 100 PRO A O 1
ATOM 759 N N . SER A 1 101 ? -4.440 -19.085 20.110 1.00 68.44 101 SER A N 1
ATOM 760 C CA . SER A 1 101 ? -5.038 -18.872 21.426 1.00 68.44 101 SER A CA 1
ATOM 761 C C . SER A 1 101 ? -4.427 -19.864 22.412 1.00 68.44 101 SER A C 1
ATOM 763 O O . SER A 1 101 ? -4.690 -21.060 22.319 1.00 68.44 101 SER A O 1
ATOM 765 N N . GLN A 1 102 ? -3.609 -19.386 23.349 1.00 65.94 102 GLN A N 1
ATOM 766 C CA . GLN A 1 102 ? -3.193 -20.191 24.493 1.00 65.94 102 GLN A CA 1
ATOM 767 C C . GLN A 1 102 ? -4.259 -20.088 25.577 1.00 65.94 102 GLN A C 1
ATOM 769 O O . GLN A 1 102 ? -4.079 -19.420 26.587 1.00 65.94 102 GLN A O 1
ATOM 774 N N . SER A 1 103 ? -5.401 -20.732 25.349 1.00 72.94 103 SER A N 1
ATOM 775 C CA . SER A 1 103 ? -6.275 -21.101 26.454 1.00 72.94 103 SER A CA 1
ATOM 776 C C . SER A 1 103 ? -5.746 -22.415 27.018 1.00 72.94 103 SER A C 1
ATOM 778 O O . SER A 1 103 ? -6.021 -23.488 26.481 1.00 72.94 103 SER A O 1
ATOM 780 N N . SER A 1 104 ? -4.952 -22.342 28.082 1.00 64.56 104 SER A N 1
ATOM 781 C CA . SER A 1 104 ? -4.800 -23.472 28.993 1.00 64.56 104 SER A CA 1
ATOM 782 C C . SER A 1 104 ? -6.163 -23.677 29.646 1.00 64.56 104 SER A C 1
ATOM 784 O O . SER A 1 104 ? -6.576 -22.854 30.463 1.00 64.56 104 SER A O 1
ATOM 786 N N . GLY A 1 105 ? -6.906 -24.700 29.220 1.00 69.94 105 GLY A N 1
ATOM 787 C CA . GLY A 1 105 ? -8.143 -25.074 29.897 1.00 69.94 105 GLY A CA 1
ATOM 788 C C . GLY A 1 105 ? -7.857 -25.231 31.388 1.00 69.94 105 GLY A C 1
ATOM 789 O O . GLY A 1 105 ? -6.923 -25.944 31.757 1.00 69.94 105 GLY A O 1
ATOM 790 N N . LEU A 1 106 ? -8.618 -24.521 32.221 1.00 62.47 106 LEU A N 1
ATOM 791 C CA . LEU A 1 106 ? -8.681 -24.795 33.651 1.00 62.47 106 LEU A CA 1
ATOM 792 C C . LEU A 1 106 ? -9.064 -26.273 33.803 1.00 62.47 106 LEU A C 1
ATOM 794 O O . LEU A 1 106 ? -10.114 -26.689 33.310 1.00 62.47 106 LEU A O 1
ATOM 798 N N . ARG A 1 107 ? -8.170 -27.060 34.398 1.00 63.78 107 ARG A N 1
ATOM 799 C CA . ARG A 1 107 ? -8.443 -28.411 34.883 1.00 63.78 107 ARG A CA 1
ATOM 800 C C . ARG A 1 107 ? -8.467 -28.371 36.396 1.00 63.78 107 ARG A C 1
ATOM 802 O O . ARG A 1 107 ? -7.556 -27.717 36.950 1.00 63.78 107 ARG A O 1
#

Foldseek 3Di:
DDPPPPPDDDDDDDDDPVPPPDPPPPDDCPDDPPPDDDQDDDDPDDDDPDPVVVVVVVQVSQVVRVWGKDFDDFAQFDDDPNDTGTPDTDIDTDPPDDDPDPPPDDD

Secondary structure (DSSP, 8-state):
---TT------------------------------SPPPPPPP-PPP-SSHHHHHHHHHHHHHHTT--EEEEEEPPEEEETTEEEES-EEEEE--SSPPP-------